Protein AF-A0A948HS72-F1 (afdb_monomer)

pLDDT: mean 84.32, std 15.28, range [37.38, 98.19]

Mean predicted aligned error: 11.78 Å

Nearest PDB structures (foldseek):
  4zwt-assembly2_L  TM=6.979E-01  e=7.521E-03  Tequatrovirus T4
  4zwt-assembly1_B  TM=6.931E-01  e=9.884E-03  Tequatrovirus T4
  4zwt-assembly1_A  TM=7.116E-01  e=1.299E-02  Tequatrovirus T4
  7nna-assembly1_A  TM=3.191E-01  e=5.334E-01  Klebsiella pneumoniae

Foldseek 3Di:
DPPPDPLVVLLDDDLVPLVVNVVCLVVVLVVLVVQLVVLVVQLVVLVVQLVVLLVVQLVVCVVPVVVLVDPDDDPVSSNVSSCVDPSNVVSVVSNVVSVVSNVVSVVSSVSSVVSVVVSVVSVVCVVVCVVVDDDQPQDPVRDHPVVVVVVVVVVVVVVVVVVVVVVVD

Secondary structure (DSSP, 8-state):
------HHHHH---TT-HHHHHHHHHHHHHHHHHHHHHHHHHHHHHHHHHHHHHHHHHHHHHH-GGGGT-SS--HHHHHHHHHHSHHHHHHHHHHHHHHHHHHHHHHHHHHHHHHHHHHHHHHHHHHTTTTTS------TTS--HHHHHHHHHHHHHHHHHHHHHHTT-

Solvent-accessible surface area (backbone atoms only — not comparable to full-atom values): 9686 Å² total; per-residue (Å²): 130,83,74,97,64,66,66,69,65,77,64,57,80,62,82,92,48,49,69,59,52,61,68,45,45,64,57,52,45,50,55,37,48,51,52,26,52,51,30,46,51,53,23,50,53,30,50,54,47,37,55,52,48,49,54,52,43,51,53,48,41,73,75,45,31,66,84,73,73,44,91,65,97,41,73,69,55,50,56,58,47,41,67,69,37,66,67,44,45,53,35,49,50,52,28,52,52,26,47,51,53,23,54,52,36,48,50,49,41,54,48,47,53,51,43,53,52,51,53,54,50,53,53,51,41,58,76,64,42,68,86,72,59,85,77,72,82,79,45,100,81,78,56,63,72,76,64,52,53,57,56,51,53,54,51,53,49,53,52,52,52,55,53,55,59,66,74,74,114

Radius of gyration: 35.84 Å; Cα contacts (8 Å, |Δi|>4): 93; chains: 1; bounding box: 107×20×80 Å

Sequence (169 aa):
MIPDKNYHEDLNVDLNHLEDEWARQPHLYFQYAELAAQAQRDRDLAKENIDFVKSQQDKAIRTDPAKFGIIKITEAAVDAAIVQTQEYKVASTCLIEANYRLNLIQSMVRSLDHKKKALEISAQLWIGDYWSTPKEPITWDGQPKSLRKVSQDDATIKQRESLQRHRRK

Structure (mmCIF, N/CA/C/O backbone):
data_AF-A0A948HS72-F1
#
_entry.id   AF-A0A948HS72-F1
#
loop_
_atom_site.group_PDB
_atom_site.id
_atom_site.type_symbol
_atom_site.label_atom_id
_atom_site.label_alt_id
_atom_site.label_comp_id
_atom_site.label_asym_id
_atom_site.label_entity_id
_atom_site.label_seq_id
_atom_site.pdbx_PDB_ins_code
_atom_site.Cartn_x
_atom_site.Cartn_y
_atom_site.Cartn_z
_atom_site.occupancy
_atom_site.B_iso_or_equiv
_atom_site.auth_seq_id
_atom_site.auth_comp_id
_atom_site.auth_asym_id
_atom_site.auth_atom_id
_atom_site.pdbx_PDB_model_num
ATOM 1 N N . MET A 1 1 ? -10.767 -8.402 -3.931 1.00 37.38 1 MET A N 1
ATOM 2 C CA . MET A 1 1 ? -10.064 -9.515 -4.598 1.00 37.38 1 MET A CA 1
ATOM 3 C C . MET A 1 1 ? -8.930 -8.909 -5.406 1.00 37.38 1 MET A C 1
ATOM 5 O O . MET A 1 1 ? -9.199 -8.068 -6.256 1.00 37.38 1 MET A O 1
ATOM 9 N N . ILE A 1 2 ? -7.680 -9.199 -5.048 1.00 49.84 2 ILE A N 1
ATOM 10 C CA . ILE A 1 2 ? -6.536 -8.825 -5.883 1.00 49.84 2 ILE A CA 1
ATOM 11 C C . ILE A 1 2 ? -6.683 -9.672 -7.153 1.00 49.84 2 ILE A C 1
ATOM 13 O O . ILE A 1 2 ? -6.761 -10.892 -7.008 1.00 49.84 2 ILE A O 1
ATOM 17 N N . PRO A 1 3 ? -6.864 -9.079 -8.347 1.00 46.75 3 PRO A N 1
ATOM 18 C CA . PRO A 1 3 ? -6.965 -9.877 -9.559 1.00 46.75 3 PRO A CA 1
ATOM 19 C C . PRO A 1 3 ? -5.697 -10.716 -9.675 1.00 46.75 3 PRO A C 1
ATOM 21 O O . PRO A 1 3 ? -4.617 -10.223 -9.349 1.00 46.75 3 PRO A O 1
ATOM 24 N N . ASP A 1 4 ? -5.864 -11.964 -10.100 1.00 50.12 4 ASP A N 1
ATOM 25 C CA . ASP A 1 4 ? -4.818 -12.949 -10.377 1.00 50.12 4 ASP A CA 1
ATOM 26 C C . ASP A 1 4 ? -3.959 -12.455 -11.558 1.00 50.12 4 ASP A C 1
ATOM 28 O O . ASP A 1 4 ? -4.039 -12.926 -12.688 1.00 50.12 4 ASP A O 1
ATOM 32 N N . LYS A 1 5 ? -3.254 -11.345 -11.331 1.00 58.25 5 LYS A N 1
ATOM 33 C CA . LYS A 1 5 ? -2.344 -10.694 -12.260 1.00 58.25 5 LYS A CA 1
ATOM 34 C C . LYS A 1 5 ? -0.964 -11.172 -11.875 1.00 58.25 5 LYS A C 1
ATOM 36 O O . LYS A 1 5 ? -0.505 -10.930 -10.758 1.00 58.25 5 LYS A O 1
ATOM 41 N N . ASN A 1 6 ? -0.307 -11.845 -12.807 1.00 69.19 6 ASN A N 1
ATOM 42 C CA . ASN A 1 6 ? 1.043 -12.325 -12.611 1.00 69.19 6 ASN A CA 1
ATOM 43 C C . ASN A 1 6 ? 2.010 -11.130 -12.627 1.00 69.19 6 ASN A C 1
ATOM 45 O O . ASN A 1 6 ? 2.566 -10.759 -13.656 1.00 69.19 6 ASN A O 1
ATOM 49 N N . TYR A 1 7 ? 2.174 -10.482 -11.471 1.00 72.12 7 TYR A N 1
ATOM 50 C CA . TYR A 1 7 ? 2.990 -9.277 -11.290 1.00 72.12 7 TYR A CA 1
ATOM 51 C C . TYR A 1 7 ? 4.412 -9.418 -11.839 1.00 72.12 7 TYR A C 1
ATOM 53 O O . TYR A 1 7 ? 5.013 -8.444 -12.289 1.00 72.12 7 TYR A O 1
ATOM 61 N N . HIS A 1 8 ? 4.944 -10.638 -11.807 1.00 73.50 8 HIS A N 1
ATOM 62 C CA . HIS A 1 8 ? 6.271 -10.957 -12.308 1.00 73.50 8 HIS A CA 1
ATOM 63 C C . HIS A 1 8 ? 6.374 -10.840 -13.832 1.00 73.50 8 HIS A C 1
ATOM 65 O O . HIS A 1 8 ? 7.406 -10.399 -14.331 1.00 73.50 8 HIS A O 1
ATOM 71 N N . GLU A 1 9 ? 5.315 -11.180 -14.567 1.00 82.25 9 GLU A N 1
ATOM 72 C CA . GLU A 1 9 ? 5.305 -11.098 -16.031 1.00 82.25 9 GLU A CA 1
ATOM 73 C C . GLU A 1 9 ? 5.309 -9.643 -16.503 1.00 82.25 9 GLU A C 1
ATOM 75 O O . GLU A 1 9 ? 6.057 -9.287 -17.410 1.00 82.25 9 GLU A O 1
ATOM 80 N N . ASP A 1 10 ? 4.545 -8.770 -15.840 1.00 85.19 10 ASP A N 1
ATOM 81 C CA . ASP A 1 10 ? 4.463 -7.356 -16.222 1.00 85.19 10 ASP A CA 1
ATOM 82 C C . ASP A 1 10 ? 5.780 -6.588 -16.015 1.00 85.19 10 ASP A C 1
ATOM 84 O O . ASP A 1 10 ? 6.034 -5.591 -16.701 1.00 85.19 10 ASP A O 1
ATOM 88 N N . LEU A 1 11 ? 6.633 -7.068 -15.104 1.00 87.69 11 LEU A N 1
ATOM 89 C CA . LEU A 1 11 ? 7.949 -6.492 -14.820 1.00 87.69 11 LEU A CA 1
ATOM 90 C C . LEU A 1 11 ? 9.070 -7.042 -15.703 1.00 87.69 11 LEU A C 1
ATOM 92 O O . LEU A 1 11 ? 10.142 -6.435 -15.744 1.00 87.69 11 LEU A O 1
ATOM 96 N N . ASN A 1 12 ? 8.849 -8.151 -16.408 1.00 88.94 12 ASN A N 1
ATOM 97 C CA . ASN A 1 12 ? 9.864 -8.703 -17.295 1.00 88.94 12 ASN A CA 1
ATOM 98 C C . ASN A 1 12 ? 10.132 -7.753 -18.475 1.00 88.94 12 ASN A C 1
ATOM 100 O O . ASN A 1 12 ? 9.237 -7.024 -18.903 1.00 88.94 12 ASN A O 1
ATOM 104 N N . VAL A 1 13 ? 11.365 -7.741 -18.980 1.00 88.50 13 VAL A N 1
ATOM 105 C CA . VAL A 1 13 ? 11.774 -6.923 -20.129 1.00 88.50 13 VAL A CA 1
ATOM 106 C C . VAL A 1 13 ? 12.197 -7.852 -21.255 1.00 88.50 13 VAL A C 1
ATOM 108 O O . VAL A 1 13 ? 13.204 -8.550 -21.124 1.00 88.50 13 VAL A O 1
ATOM 111 N N . ASP A 1 14 ? 11.465 -7.828 -22.368 1.00 89.19 14 ASP A N 1
ATOM 112 C CA . ASP A 1 14 ? 11.926 -8.449 -23.606 1.00 89.19 14 ASP A CA 1
ATOM 113 C C . ASP A 1 14 ? 12.829 -7.483 -24.385 1.00 89.19 14 ASP A C 1
ATOM 115 O O . ASP A 1 14 ? 12.389 -6.47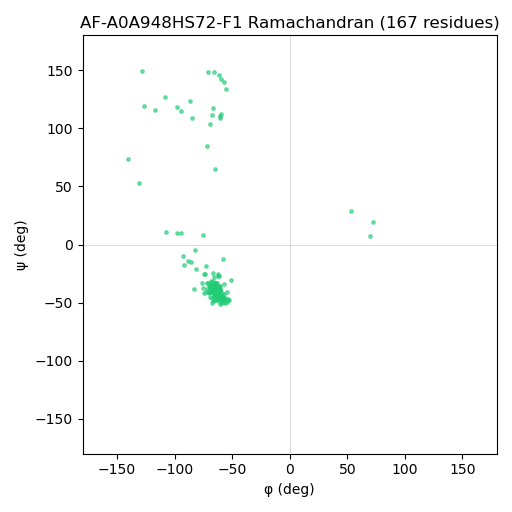3 -24.933 1.00 89.19 14 ASP A O 1
ATOM 119 N N . LEU A 1 15 ? 14.126 -7.793 -24.424 1.00 85.94 15 LEU A N 1
ATOM 120 C CA . LEU A 1 15 ? 15.121 -6.981 -25.127 1.00 85.94 15 LEU A CA 1
ATOM 121 C C . LEU A 1 15 ? 15.027 -7.097 -26.655 1.00 85.94 15 LEU A C 1
ATOM 123 O O . LEU A 1 15 ? 15.574 -6.238 -27.343 1.00 85.94 15 LEU A O 1
ATOM 127 N N . ASN A 1 16 ? 14.372 -8.136 -27.184 1.00 87.12 16 ASN A N 1
ATOM 128 C CA . ASN A 1 16 ? 14.252 -8.348 -28.628 1.00 87.12 16 ASN A CA 1
ATOM 129 C C . ASN A 1 16 ? 13.074 -7.586 -29.251 1.00 87.12 16 ASN A C 1
ATOM 131 O O . ASN A 1 16 ? 13.040 -7.448 -30.468 1.00 87.12 16 ASN A O 1
ATOM 135 N N . HIS A 1 17 ? 12.143 -7.096 -28.427 1.00 89.94 17 HIS A N 1
ATOM 136 C CA . HIS A 1 17 ? 10.929 -6.385 -28.844 1.00 89.94 17 HIS A CA 1
ATOM 137 C C . HIS A 1 17 ? 10.783 -5.084 -28.044 1.00 89.94 17 HIS A C 1
ATOM 139 O O . HIS A 1 17 ? 9.781 -4.827 -27.370 1.00 89.94 17 HIS A O 1
ATOM 145 N N . LEU A 1 18 ? 11.839 -4.268 -28.056 1.00 90.50 18 LEU A N 1
ATOM 146 C CA . LEU A 1 18 ? 11.943 -3.091 -27.194 1.00 90.50 18 LEU A CA 1
ATOM 147 C C . LEU A 1 18 ? 10.874 -2.039 -27.535 1.00 90.50 18 LEU A C 1
ATOM 149 O O . LEU A 1 18 ? 10.358 -1.366 -26.645 1.00 90.50 18 LEU A O 1
ATOM 153 N N . GLU A 1 19 ? 10.522 -1.909 -28.811 1.00 89.81 19 GLU A N 1
ATOM 154 C CA . GLU A 1 19 ? 9.467 -1.039 -29.329 1.00 89.81 19 GLU A CA 1
ATOM 155 C C . GLU A 1 19 ? 8.082 -1.386 -28.770 1.00 89.81 19 GLU A C 1
ATOM 157 O O . GLU A 1 19 ? 7.352 -0.487 -28.341 1.00 89.81 19 GLU A O 1
ATOM 162 N N . ASP A 1 20 ? 7.752 -2.675 -28.700 1.00 92.62 20 ASP A N 1
ATOM 163 C CA . ASP A 1 20 ? 6.475 -3.156 -28.176 1.00 92.62 20 ASP A CA 1
ATOM 164 C C . ASP A 1 20 ? 6.404 -2.951 -26.659 1.00 92.62 20 ASP A C 1
ATOM 166 O O . ASP A 1 20 ? 5.392 -2.474 -26.132 1.00 92.62 20 ASP A O 1
ATOM 170 N N . GLU A 1 21 ? 7.504 -3.225 -25.948 1.00 92.00 21 GLU A N 1
ATOM 171 C CA . GLU A 1 21 ? 7.628 -2.945 -24.513 1.00 92.00 21 GLU A CA 1
ATOM 172 C C . GLU A 1 21 ? 7.447 -1.449 -24.216 1.00 92.00 21 GLU A C 1
ATOM 174 O O . GLU A 1 21 ? 6.695 -1.077 -23.309 1.00 92.00 21 GLU A O 1
ATOM 179 N N . TRP A 1 22 ? 8.062 -0.571 -25.015 1.00 93.38 22 TRP A N 1
ATOM 180 C CA . TRP A 1 22 ? 7.907 0.879 -24.886 1.00 93.38 22 TRP A CA 1
ATOM 181 C C . TRP A 1 22 ? 6.482 1.358 -25.153 1.00 93.38 22 TRP A C 1
ATOM 183 O O . TRP A 1 22 ? 5.997 2.235 -24.435 1.00 93.38 22 TRP A O 1
ATOM 193 N N . ALA A 1 23 ? 5.799 0.790 -26.147 1.00 93.69 23 ALA A N 1
ATOM 194 C CA . ALA A 1 23 ? 4.409 1.121 -26.444 1.00 93.69 23 ALA A CA 1
ATOM 195 C C . ALA A 1 23 ? 3.451 0.638 -25.339 1.00 93.69 23 ALA A C 1
ATOM 197 O O . ALA A 1 23 ? 2.483 1.328 -25.004 1.00 93.69 23 ALA A O 1
ATOM 198 N N . ARG A 1 24 ? 3.731 -0.523 -24.731 1.00 92.75 24 ARG A N 1
ATOM 199 C CA . ARG A 1 24 ? 2.916 -1.132 -23.665 1.00 92.75 24 ARG A CA 1
ATOM 200 C C . ARG A 1 24 ? 3.102 -0.453 -22.304 1.00 92.75 24 ARG A C 1
ATOM 202 O O . ARG A 1 24 ? 2.143 -0.364 -21.530 1.00 92.75 24 ARG A O 1
ATOM 209 N N . GLN A 1 25 ? 4.302 0.048 -22.005 1.00 91.56 25 GLN A N 1
ATOM 210 C CA . GLN A 1 25 ? 4.682 0.571 -20.686 1.00 91.56 25 GLN A CA 1
ATOM 211 C C . GLN A 1 25 ? 3.734 1.655 -20.120 1.00 91.56 25 GLN A C 1
ATOM 213 O O . GLN A 1 25 ? 3.335 1.527 -18.957 1.00 91.56 25 GLN A O 1
ATOM 218 N N . PRO A 1 26 ? 3.310 2.698 -20.873 1.00 94.69 26 PRO A N 1
ATOM 219 C CA . PRO A 1 26 ? 2.415 3.732 -20.344 1.00 94.69 26 PRO A CA 1
ATOM 220 C C . PRO A 1 26 ? 1.039 3.182 -19.965 1.00 94.69 26 PRO A C 1
ATOM 222 O O . PRO A 1 26 ? 0.453 3.602 -18.967 1.00 94.69 26 PRO A O 1
ATOM 225 N N . HIS A 1 27 ? 0.535 2.219 -20.741 1.00 93.25 27 HIS A N 1
ATOM 226 C CA . HIS A 1 27 ? -0.752 1.590 -20.479 1.00 93.25 27 HIS A CA 1
ATOM 227 C C . HIS A 1 27 ? -0.711 0.754 -19.197 1.00 93.25 27 HIS A C 1
ATOM 229 O O . HIS A 1 27 ? -1.585 0.905 -18.345 1.00 93.25 27 HIS A O 1
ATOM 235 N N . LEU A 1 28 ? 0.331 -0.067 -19.019 1.00 92.62 28 LEU A N 1
ATOM 236 C CA . LEU A 1 28 ? 0.547 -0.802 -17.769 1.00 92.62 28 LEU A CA 1
ATOM 237 C C . LEU A 1 28 ? 0.623 0.146 -16.580 1.00 92.62 28 LEU A C 1
ATOM 239 O O . LEU A 1 28 ? -0.090 -0.042 -15.597 1.00 92.62 28 LEU A O 1
ATOM 243 N N . TYR A 1 29 ? 1.452 1.186 -16.683 1.00 94.94 29 TYR A N 1
ATOM 244 C CA . TYR A 1 29 ? 1.602 2.164 -15.615 1.00 94.94 29 TYR A CA 1
ATOM 245 C C . TYR A 1 29 ? 0.250 2.763 -15.216 1.00 94.94 29 TYR A C 1
ATOM 247 O O . TYR A 1 29 ? -0.087 2.778 -14.033 1.00 94.94 29 TYR A O 1
ATOM 255 N N . PHE A 1 30 ? -0.560 3.187 -16.192 1.00 95.25 30 PHE A N 1
ATOM 256 C CA . PHE A 1 30 ? -1.887 3.739 -15.927 1.00 95.25 30 PHE A CA 1
ATOM 257 C C . PHE A 1 30 ? -2.819 2.733 -15.238 1.00 95.25 30 PHE A C 1
ATOM 259 O O . PHE A 1 30 ? -3.454 3.086 -14.246 1.00 95.25 30 PHE A O 1
ATOM 266 N N . GLN A 1 31 ? -2.856 1.474 -15.690 1.00 93.62 31 GLN A N 1
ATOM 267 C CA . GLN A 1 31 ? -3.663 0.434 -15.042 1.00 93.62 31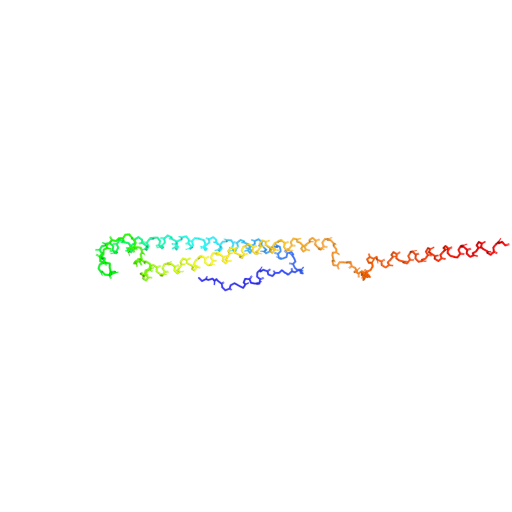 GLN A CA 1
ATOM 268 C C . GLN A 1 31 ? -3.284 0.244 -13.565 1.00 93.62 31 GLN A C 1
ATOM 270 O O . GLN A 1 31 ? -4.153 0.157 -12.698 1.00 93.62 31 GLN A O 1
ATOM 275 N N . TYR A 1 32 ? -1.987 0.174 -13.258 1.00 93.88 32 TYR A N 1
ATOM 276 C CA . TYR A 1 32 ? -1.525 0.007 -11.879 1.00 93.88 32 TYR A CA 1
ATOM 277 C C . TYR A 1 32 ? -1.723 1.274 -11.039 1.00 93.88 32 TYR A C 1
ATOM 279 O O . TYR A 1 32 ? -2.039 1.170 -9.854 1.00 93.88 32 TYR A O 1
ATOM 287 N N . ALA A 1 33 ? -1.610 2.459 -11.639 1.00 95.81 33 ALA A N 1
ATOM 288 C CA . ALA A 1 33 ? -1.919 3.723 -10.980 1.00 95.81 33 ALA A CA 1
ATOM 289 C C . ALA A 1 33 ? -3.413 3.837 -10.627 1.00 95.81 33 ALA A C 1
ATOM 291 O O . ALA A 1 33 ? -3.750 4.248 -9.516 1.00 95.81 33 ALA A O 1
ATOM 292 N N . GLU A 1 34 ? -4.310 3.413 -11.520 1.00 96.81 34 GLU A N 1
ATOM 293 C CA . GLU A 1 34 ? -5.750 3.355 -11.247 1.00 96.81 34 GLU A CA 1
ATOM 294 C C . GLU A 1 34 ? -6.061 2.377 -10.105 1.00 96.81 34 GLU A C 1
ATOM 296 O O . GLU A 1 34 ? -6.777 2.722 -9.162 1.00 96.81 34 GLU A O 1
ATOM 301 N N . LEU A 1 35 ? -5.458 1.184 -10.125 1.00 94.25 35 LEU A N 1
ATOM 302 C CA . LEU A 1 35 ? -5.584 0.215 -9.034 1.00 94.25 35 LEU A CA 1
ATOM 303 C C . LEU A 1 35 ? -5.047 0.767 -7.706 1.00 94.25 35 LEU A C 1
ATOM 305 O O . LEU A 1 35 ? -5.638 0.512 -6.655 1.00 94.25 35 LEU A O 1
ATOM 309 N N . ALA A 1 36 ? -3.952 1.533 -7.735 1.00 95.69 36 ALA A N 1
ATOM 310 C CA . ALA A 1 36 ? -3.402 2.177 -6.546 1.00 95.69 36 ALA A CA 1
ATOM 311 C C . ALA A 1 36 ? -4.380 3.217 -5.986 1.00 95.69 36 ALA A C 1
ATOM 313 O O . ALA A 1 36 ? -4.604 3.254 -4.778 1.00 95.69 36 ALA A O 1
ATOM 314 N N . ALA A 1 37 ? -5.002 4.021 -6.853 1.00 97.62 37 ALA A N 1
ATOM 315 C CA . ALA A 1 37 ? -6.011 5.000 -6.457 1.00 97.62 37 ALA A CA 1
ATOM 316 C C . ALA A 1 37 ? -7.253 4.328 -5.845 1.00 97.62 37 ALA A C 1
ATOM 318 O O . ALA A 1 37 ? -7.753 4.773 -4.811 1.00 97.62 37 ALA A O 1
ATOM 319 N N . GLN A 1 38 ? -7.715 3.219 -6.427 1.00 96.69 38 GLN A N 1
ATOM 320 C CA . GLN A 1 38 ? -8.818 2.430 -5.869 1.00 96.69 38 GLN A CA 1
ATOM 321 C C . GLN A 1 38 ? -8.460 1.848 -4.497 1.00 96.69 38 GLN A C 1
ATOM 323 O O . GLN A 1 38 ? -9.226 2.002 -3.551 1.00 96.69 38 GLN A O 1
ATOM 328 N N . ALA A 1 39 ? -7.281 1.235 -4.357 1.00 96.19 39 ALA A N 1
ATOM 329 C CA . ALA A 1 39 ? -6.827 0.688 -3.080 1.00 96.19 39 ALA A CA 1
ATOM 330 C C . ALA A 1 39 ? -6.629 1.777 -2.013 1.00 96.19 39 ALA A C 1
ATOM 332 O O . ALA A 1 39 ? -6.889 1.539 -0.836 1.00 96.19 39 ALA A O 1
ATOM 333 N N . GLN A 1 40 ? -6.209 2.978 -2.419 1.00 98.06 40 GLN A N 1
ATOM 334 C CA . GLN A 1 40 ? -6.086 4.133 -1.534 1.00 98.06 40 GLN A CA 1
ATOM 335 C C . GLN A 1 40 ? -7.459 4.556 -1.011 1.00 98.06 40 GLN A C 1
ATOM 337 O O . GLN A 1 40 ? -7.629 4.678 0.200 1.00 98.06 40 GLN A O 1
ATOM 342 N N . ARG A 1 41 ? -8.456 4.668 -1.897 1.00 98.06 41 ARG A N 1
ATOM 343 C CA . ARG A 1 41 ? -9.846 4.931 -1.504 1.00 98.06 41 ARG A CA 1
ATOM 344 C C . ARG A 1 41 ? -10.378 3.862 -0.546 1.00 98.06 41 ARG A C 1
ATOM 346 O O . ARG A 1 41 ? -10.948 4.204 0.482 1.00 98.06 41 ARG A O 1
ATOM 353 N N . ASP A 1 42 ? -10.180 2.581 -0.859 1.00 97.31 42 ASP A N 1
ATOM 354 C CA . ASP A 1 42 ? -10.645 1.470 -0.016 1.00 97.31 42 ASP A CA 1
ATOM 355 C C . ASP A 1 42 ? -10.003 1.524 1.386 1.00 97.31 42 ASP A C 1
ATOM 357 O O . ASP A 1 42 ? -10.668 1.292 2.396 1.00 97.31 42 ASP A O 1
ATOM 361 N N . ARG A 1 43 ? -8.715 1.884 1.462 1.00 97.81 43 ARG A N 1
ATOM 362 C CA . ARG A 1 43 ? -7.991 2.083 2.723 1.00 97.81 43 ARG A CA 1
ATOM 363 C C . ARG A 1 43 ? -8.540 3.258 3.522 1.00 97.81 43 ARG A C 1
ATOM 365 O O . ARG A 1 43 ? -8.675 3.138 4.738 1.00 97.81 43 ARG A O 1
ATOM 372 N N . ASP A 1 44 ? -8.834 4.378 2.868 1.00 98.19 44 ASP A N 1
ATOM 373 C CA . ASP A 1 44 ? -9.377 5.563 3.536 1.00 98.19 44 ASP A CA 1
ATOM 374 C C . ASP A 1 44 ? -10.777 5.286 4.095 1.00 98.19 44 ASP A C 1
ATOM 376 O O . ASP A 1 44 ? -11.038 5.587 5.257 1.00 98.19 44 ASP A O 1
ATOM 380 N N . LEU A 1 45 ? -11.624 4.579 3.341 1.00 97.94 45 LEU A N 1
ATOM 381 C CA . LEU A 1 45 ? -12.929 4.116 3.824 1.00 97.94 45 LEU A CA 1
ATOM 382 C C . LEU A 1 45 ? -12.798 3.158 5.018 1.00 97.94 45 LEU A C 1
ATOM 384 O O . LEU A 1 45 ? -13.531 3.278 5.998 1.00 97.94 45 LEU A O 1
ATOM 388 N N . ALA A 1 46 ? -11.848 2.219 4.978 1.00 97.62 46 ALA A N 1
ATOM 389 C CA . ALA A 1 46 ? -11.588 1.330 6.110 1.00 97.62 46 ALA A CA 1
ATOM 390 C C . ALA A 1 46 ? -11.106 2.102 7.353 1.00 97.62 46 ALA A C 1
ATOM 392 O O . ALA A 1 46 ? -11.432 1.724 8.481 1.00 97.62 46 ALA A O 1
ATOM 393 N N . LYS A 1 47 ? -10.361 3.197 7.151 1.00 97.50 47 LYS A N 1
ATOM 394 C CA . LYS A 1 47 ? -9.903 4.084 8.224 1.00 97.50 47 LYS A CA 1
ATOM 395 C C . LYS A 1 47 ? -11.064 4.869 8.844 1.00 97.50 47 LYS A C 1
ATOM 397 O O . LYS A 1 47 ? -11.186 4.914 10.060 1.00 97.50 47 LYS A O 1
ATOM 402 N N . GLU A 1 48 ? -11.951 5.425 8.030 1.00 97.88 48 GLU A N 1
ATOM 403 C CA . GLU A 1 48 ? -13.164 6.076 8.539 1.00 97.88 48 GLU A CA 1
ATOM 404 C C . GLU A 1 48 ? -14.057 5.084 9.299 1.00 97.88 48 GLU A C 1
ATOM 406 O O . GLU A 1 48 ? -14.603 5.405 10.355 1.00 97.88 48 GLU A O 1
ATOM 411 N N . ASN A 1 49 ? -14.159 3.845 8.809 1.00 96.81 49 ASN A N 1
ATOM 412 C CA . ASN A 1 49 ? -14.967 2.816 9.451 1.00 96.81 49 ASN A CA 1
ATOM 413 C C . ASN A 1 49 ? -14.419 2.387 10.822 1.00 96.81 49 ASN A C 1
ATOM 415 O O . ASN A 1 49 ? -15.207 2.188 11.745 1.00 96.81 49 ASN A O 1
ATOM 419 N N . ILE A 1 50 ? -13.097 2.251 10.997 1.00 95.62 50 ILE A N 1
ATOM 420 C CA . ILE A 1 50 ? -12.541 1.925 12.323 1.00 95.62 50 IL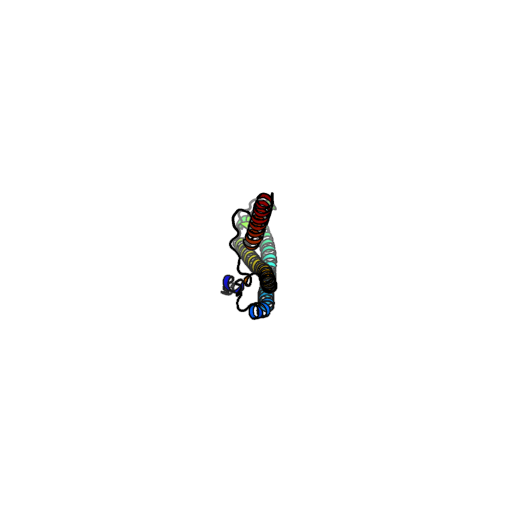E A CA 1
ATOM 421 C C . ILE A 1 50 ? -12.802 3.052 13.329 1.00 95.62 50 ILE A C 1
ATOM 423 O O . ILE A 1 50 ? -13.149 2.761 14.475 1.00 95.62 50 ILE A O 1
ATOM 427 N N . ASP A 1 51 ? -12.725 4.315 12.901 1.00 96.38 51 ASP A N 1
ATOM 428 C CA . ASP A 1 51 ? -13.032 5.470 13.749 1.00 96.38 51 ASP A CA 1
ATOM 429 C C . ASP A 1 51 ? -14.521 5.482 14.133 1.00 96.38 51 ASP A C 1
ATOM 431 O O . ASP A 1 51 ? -14.867 5.633 15.307 1.00 96.38 51 ASP A O 1
ATOM 435 N N . PHE A 1 52 ? -15.409 5.209 13.172 1.00 97.38 52 PHE A N 1
ATOM 436 C CA . PHE A 1 52 ? -16.845 5.076 13.415 1.00 97.38 52 PHE A CA 1
ATOM 437 C C . PHE A 1 52 ? -17.179 3.936 14.391 1.00 97.38 52 PHE A C 1
ATOM 439 O O . PHE A 1 52 ? -17.943 4.132 15.341 1.00 97.38 52 PHE A O 1
ATOM 446 N N . VAL A 1 53 ? -16.588 2.751 14.201 1.00 96.88 53 VAL A N 1
ATOM 447 C CA . VAL A 1 53 ? -16.760 1.606 15.111 1.00 96.88 53 VAL A CA 1
ATOM 448 C C . VAL A 1 53 ? -16.229 1.946 16.500 1.00 96.88 53 VAL A C 1
ATOM 450 O O . VAL A 1 53 ? -16.911 1.667 17.485 1.00 96.88 53 VAL A O 1
ATOM 453 N N . LYS A 1 54 ? -15.067 2.606 16.600 1.00 95.75 54 LYS A N 1
ATOM 454 C CA . LYS A 1 54 ? -14.515 3.062 17.880 1.00 95.75 54 LYS A CA 1
ATOM 455 C C . LYS A 1 54 ? -15.508 3.971 18.610 1.00 95.75 54 LYS A C 1
ATOM 457 O O . LYS A 1 54 ? -15.787 3.736 19.783 1.00 95.75 54 LYS A O 1
ATOM 462 N N . SER A 1 55 ? -16.087 4.958 17.923 1.00 96.31 55 SER A N 1
ATOM 463 C CA . SER A 1 55 ? -17.090 5.857 18.511 1.00 96.31 55 SER A CA 1
ATOM 464 C C . SER A 1 55 ? -18.372 5.135 18.940 1.00 96.31 55 SER A C 1
ATOM 466 O O . SER A 1 55 ? -18.929 5.451 19.993 1.00 96.31 55 SER A O 1
ATOM 468 N N . GLN A 1 56 ? -18.847 4.155 18.164 1.00 95.94 56 GLN A N 1
ATOM 469 C CA . GLN A 1 56 ? -20.015 3.360 18.556 1.00 95.94 56 GLN A CA 1
ATOM 470 C C . GLN A 1 56 ? -19.746 2.517 19.804 1.00 95.94 56 GLN A C 1
ATOM 472 O O . GLN A 1 56 ? -20.584 2.482 20.707 1.00 95.94 56 GLN A O 1
ATOM 477 N N . GLN A 1 57 ? -18.578 1.876 19.876 1.00 94.88 57 GLN A N 1
ATOM 478 C CA . GLN A 1 57 ? -18.196 1.057 21.024 1.00 94.88 57 GLN A CA 1
ATOM 479 C C . GLN A 1 57 ? -17.967 1.910 22.276 1.00 94.88 57 GLN A C 1
ATOM 481 O O . GLN A 1 57 ? -18.462 1.546 23.338 1.00 94.88 57 GLN A O 1
ATOM 486 N N . ASP A 1 58 ? -17.326 3.080 22.163 1.00 94.75 58 ASP A N 1
ATOM 487 C CA . ASP A 1 58 ? -17.189 4.026 23.283 1.00 94.75 58 ASP A CA 1
ATOM 488 C C . ASP A 1 58 ? -18.562 4.385 23.877 1.00 94.75 58 ASP A C 1
ATOM 490 O O . ASP A 1 58 ? -18.790 4.235 25.081 1.00 94.75 58 ASP A O 1
ATOM 494 N N . LYS A 1 59 ? -19.525 4.756 23.022 1.00 95.00 59 LYS A N 1
ATOM 495 C CA . LYS A 1 59 ? -20.890 5.067 23.459 1.00 95.00 59 LYS A CA 1
ATOM 496 C C . LYS A 1 59 ? -21.577 3.863 24.111 1.00 95.00 59 LYS A C 1
ATOM 498 O O . LYS A 1 59 ? -22.234 4.027 25.142 1.00 95.00 59 LYS A O 1
ATOM 503 N N . ALA A 1 60 ? -21.445 2.671 23.530 1.00 92.88 60 ALA A N 1
ATOM 504 C CA . ALA A 1 60 ? -22.045 1.448 24.061 1.00 92.88 60 ALA A CA 1
ATOM 505 C C . ALA A 1 60 ? -21.485 1.096 25.449 1.00 92.88 60 ALA A C 1
ATOM 507 O O . ALA A 1 60 ? -22.256 0.831 26.373 1.00 92.88 60 ALA A O 1
ATOM 508 N N . ILE A 1 61 ? -20.165 1.185 25.618 1.00 93.69 61 ILE A N 1
ATOM 509 C CA . ILE A 1 61 ? -19.473 0.916 26.881 1.00 93.69 61 ILE A CA 1
ATOM 510 C C . ILE A 1 61 ? -19.865 1.936 27.951 1.00 93.69 61 ILE A C 1
ATOM 512 O O . ILE A 1 61 ? -20.130 1.551 29.086 1.00 93.69 61 ILE A O 1
ATOM 516 N N . ARG A 1 62 ? -19.954 3.230 27.616 1.00 92.44 62 ARG A N 1
ATOM 517 C CA . ARG A 1 62 ? -20.395 4.259 28.578 1.00 92.44 62 ARG A CA 1
ATOM 518 C C . ARG A 1 62 ? -21.859 4.097 28.988 1.00 92.44 62 ARG A C 1
ATOM 520 O O . ARG A 1 62 ? -22.209 4.448 30.111 1.00 92.44 62 ARG A O 1
ATOM 527 N N . THR A 1 63 ? -22.704 3.590 28.090 1.00 93.75 63 THR A N 1
ATOM 528 C CA . THR A 1 63 ? -24.138 3.384 28.355 1.00 93.75 63 THR A CA 1
ATOM 529 C C . THR A 1 63 ? -24.378 2.172 29.257 1.00 93.75 63 THR A C 1
ATOM 531 O O . THR A 1 63 ? -25.255 2.224 30.115 1.00 93.75 63 THR A O 1
ATOM 534 N N . ASP A 1 64 ? -23.604 1.096 29.090 1.00 91.81 64 ASP A N 1
ATOM 535 C CA . ASP A 1 64 ? -23.734 -0.131 29.887 1.00 91.81 64 ASP A CA 1
ATOM 536 C C . ASP A 1 64 ? -22.357 -0.743 30.235 1.00 91.81 64 ASP A C 1
ATOM 538 O O . ASP A 1 64 ? -21.962 -1.767 29.672 1.00 91.81 64 ASP A O 1
ATOM 542 N N . PRO A 1 65 ? -21.597 -0.135 31.167 1.00 88.94 65 PRO A N 1
ATOM 543 C CA . PRO A 1 65 ? -20.221 -0.549 31.467 1.00 88.94 65 PRO A CA 1
ATOM 544 C C . PRO A 1 65 ? -20.126 -1.946 32.088 1.00 88.94 65 PRO A C 1
ATOM 546 O O . PRO A 1 65 ? -19.120 -2.642 31.924 1.00 88.94 65 PRO A O 1
ATOM 549 N N . ALA A 1 66 ? -21.181 -2.373 32.789 1.00 90.31 66 ALA A N 1
ATOM 550 C CA . ALA A 1 66 ? -21.231 -3.658 33.474 1.00 90.31 66 ALA A CA 1
ATOM 551 C C . ALA A 1 66 ? -21.142 -4.834 32.488 1.00 90.31 66 ALA A C 1
ATOM 553 O O . ALA A 1 66 ? -20.458 -5.816 32.779 1.00 90.31 66 ALA A O 1
ATOM 554 N N . LYS A 1 67 ? -21.745 -4.717 31.293 1.00 89.31 67 LYS A N 1
ATOM 555 C CA . LYS A 1 67 ? -21.631 -5.733 30.227 1.00 89.31 67 LYS A CA 1
ATOM 556 C C . LYS A 1 67 ? -20.209 -5.946 29.723 1.00 89.31 67 LYS A C 1
ATOM 558 O O . LYS A 1 67 ? -19.889 -7.036 29.263 1.00 89.31 67 LYS A O 1
ATOM 563 N N . PHE A 1 68 ? -19.368 -4.923 29.821 1.00 86.94 68 PHE A N 1
ATOM 564 C CA . PHE A 1 68 ? -17.972 -4.969 29.392 1.00 86.94 68 PHE A CA 1
ATOM 565 C C . PHE A 1 68 ? -17.012 -5.240 30.561 1.00 86.94 68 PHE A C 1
ATOM 567 O O . PHE A 1 68 ? -15.800 -5.126 30.403 1.00 86.94 68 PHE A O 1
ATOM 574 N N . GLY A 1 69 ? -17.537 -5.595 31.743 1.00 86.75 69 GLY A N 1
ATOM 575 C CA . GLY A 1 69 ? -16.733 -5.901 32.928 1.00 86.75 69 GLY A CA 1
ATOM 576 C C . GLY A 1 69 ? -16.079 -4.677 33.578 1.00 86.75 69 GLY A C 1
ATOM 577 O O . GLY A 1 69 ? -15.119 -4.825 34.333 1.00 86.75 69 GLY A O 1
ATOM 578 N N . ILE A 1 70 ? -16.572 -3.465 33.299 1.00 88.88 70 ILE A N 1
ATOM 579 C CA . ILE A 1 70 ? -16.000 -2.219 33.816 1.00 88.88 70 ILE A CA 1
ATOM 580 C C . ILE A 1 70 ? -16.735 -1.800 35.092 1.00 88.88 70 ILE A C 1
ATOM 582 O O . ILE A 1 70 ? -17.905 -1.429 35.064 1.00 88.88 70 ILE A O 1
ATOM 586 N N . ILE A 1 71 ? -16.019 -1.811 36.220 1.00 84.69 71 ILE A N 1
ATOM 587 C CA . ILE A 1 71 ? -16.553 -1.405 37.534 1.00 84.69 71 ILE A CA 1
ATOM 588 C C . ILE A 1 71 ? -16.494 0.120 37.713 1.00 84.69 71 ILE A C 1
ATOM 590 O O . ILE A 1 71 ? -17.400 0.728 38.277 1.00 84.69 71 ILE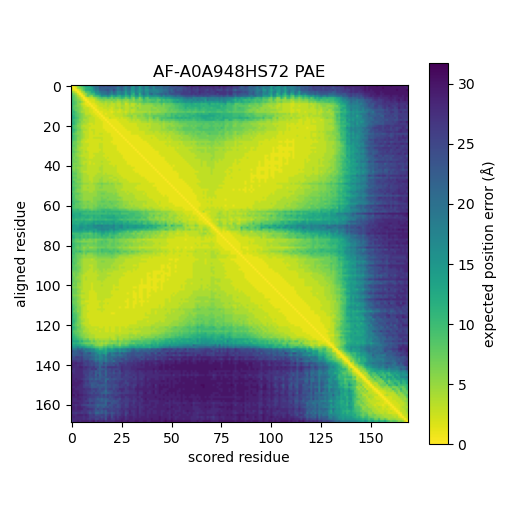 A O 1
ATOM 594 N N . LYS A 1 72 ? -15.423 0.756 37.224 1.00 88.38 72 LYS A N 1
ATOM 595 C CA . LYS A 1 72 ? -15.230 2.208 37.268 1.00 88.38 72 LYS A CA 1
ATOM 596 C C . LYS A 1 72 ? -14.945 2.711 35.863 1.00 88.38 72 LYS A C 1
ATOM 598 O O . LYS A 1 72 ? -13.939 2.328 35.273 1.00 88.38 72 LYS A O 1
ATOM 603 N N . ILE A 1 73 ? -15.811 3.585 35.357 1.00 89.88 73 ILE A N 1
ATOM 604 C CA . ILE A 1 73 ? -15.619 4.216 34.051 1.00 89.88 73 ILE A CA 1
ATOM 605 C C . ILE A 1 73 ? -14.413 5.153 34.153 1.00 89.88 73 ILE A C 1
ATOM 607 O O . ILE A 1 73 ? -14.444 6.167 34.852 1.00 89.88 73 ILE A O 1
ATOM 611 N N . THR A 1 74 ? -13.336 4.785 33.475 1.00 93.44 74 THR A N 1
ATOM 612 C CA . THR A 1 74 ? -12.175 5.637 33.218 1.00 93.44 74 THR A CA 1
ATOM 613 C C . THR A 1 74 ? -11.900 5.593 31.723 1.00 93.44 74 THR A C 1
ATOM 615 O O . THR A 1 74 ? -12.147 4.568 31.091 1.0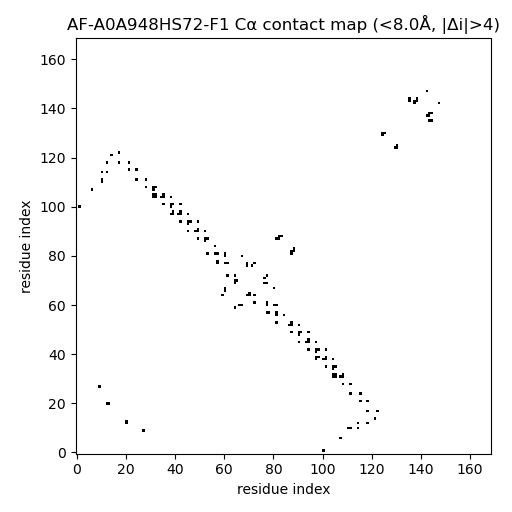0 93.44 74 THR A O 1
ATOM 618 N N . GLU A 1 75 ? -11.373 6.676 31.153 1.00 91.31 75 GLU A N 1
ATOM 619 C CA . GLU A 1 75 ? -11.046 6.727 29.718 1.00 91.31 75 GLU A CA 1
ATOM 620 C C . GLU A 1 75 ? -10.126 5.557 29.312 1.00 91.31 75 GLU A C 1
ATOM 622 O O . GLU A 1 75 ? -10.384 4.866 28.332 1.00 91.31 75 GLU A O 1
ATOM 627 N N . ALA A 1 76 ? -9.137 5.227 30.152 1.00 91.69 76 ALA A N 1
ATOM 628 C CA . ALA A 1 76 ? -8.241 4.093 29.924 1.00 91.69 76 ALA A CA 1
ATOM 629 C C . ALA A 1 76 ? -8.955 2.726 29.939 1.00 91.69 76 ALA A C 1
ATOM 631 O O . ALA A 1 76 ? -8.614 1.848 29.148 1.00 91.69 76 ALA A O 1
ATOM 632 N N . ALA A 1 77 ? -9.938 2.525 30.827 1.00 91.69 77 ALA A N 1
ATOM 633 C CA . ALA A 1 77 ? -10.710 1.282 30.868 1.00 91.69 77 ALA A CA 1
ATOM 634 C C . ALA A 1 77 ? -11.628 1.145 29.645 1.00 91.69 77 ALA A C 1
ATOM 636 O O . ALA A 1 77 ? -11.792 0.041 29.129 1.00 91.69 77 ALA A O 1
ATOM 637 N N . VAL A 1 78 ? -12.191 2.259 29.162 1.00 92.25 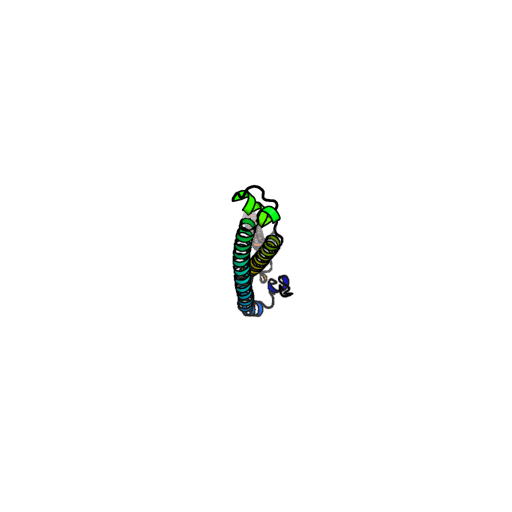78 VAL A N 1
ATOM 638 C CA . VAL A 1 78 ? -13.035 2.277 27.962 1.00 92.25 78 VAL A CA 1
ATOM 639 C C . VAL A 1 78 ? -12.204 1.967 26.717 1.00 92.25 78 VAL A C 1
ATOM 641 O O . VAL A 1 78 ? -12.542 1.031 25.997 1.00 92.25 78 VAL A O 1
ATOM 644 N N . ASP A 1 79 ? -11.073 2.648 26.503 1.00 92.81 79 ASP A N 1
ATOM 645 C CA . ASP A 1 79 ? -10.180 2.366 25.368 1.00 92.81 79 ASP A CA 1
ATOM 646 C C . ASP A 1 79 ? -9.707 0.897 25.356 1.00 92.81 79 ASP A C 1
ATOM 648 O O . ASP A 1 79 ? -9.723 0.240 24.311 1.00 92.81 79 ASP A O 1
ATOM 652 N N . ALA A 1 80 ? -9.342 0.342 26.520 1.00 92.75 80 ALA A N 1
ATOM 653 C CA . ALA A 1 80 ? -8.922 -1.055 26.640 1.00 92.75 80 ALA A CA 1
ATOM 654 C C . ALA A 1 80 ? -10.051 -2.055 26.338 1.00 92.75 80 ALA A C 1
ATOM 656 O O . ALA A 1 80 ? -9.790 -3.137 25.803 1.00 92.75 80 ALA A O 1
ATOM 657 N N . ALA A 1 81 ? -11.297 -1.713 26.674 1.00 93.31 81 ALA A N 1
ATOM 658 C CA . ALA A 1 81 ? -12.459 -2.533 26.361 1.00 93.31 81 ALA A CA 1
ATOM 659 C C . ALA A 1 81 ? -12.801 -2.482 24.865 1.00 93.31 81 ALA A C 1
ATOM 661 O O . ALA A 1 81 ? -13.055 -3.534 24.278 1.00 93.31 81 ALA A O 1
ATOM 662 N N . ILE A 1 82 ? -12.714 -1.311 24.218 1.00 93.50 82 ILE A N 1
ATOM 663 C CA . ILE A 1 82 ? -12.978 -1.168 22.775 1.00 93.50 82 ILE A CA 1
ATOM 664 C C . ILE A 1 82 ? -12.072 -2.097 21.961 1.00 93.50 82 ILE A C 1
ATOM 666 O O . ILE A 1 82 ? -12.561 -2.823 21.098 1.00 93.50 82 ILE A O 1
ATOM 670 N N . VAL A 1 83 ? -10.772 -2.145 22.269 1.00 93.31 83 VAL A N 1
ATOM 671 C CA . VAL A 1 83 ? -9.806 -2.995 21.543 1.00 93.31 83 VAL A CA 1
ATOM 672 C C . VAL A 1 83 ? -10.123 -4.492 21.670 1.00 93.31 83 VAL A C 1
ATOM 674 O O . VAL A 1 83 ? -9.776 -5.289 20.796 1.00 93.31 83 VAL A O 1
ATOM 677 N N . GLN A 1 84 ? -10.804 -4.900 22.742 1.00 92.31 84 GLN A N 1
ATOM 678 C CA . GLN A 1 84 ? -11.180 -6.296 22.958 1.00 92.31 84 GLN A CA 1
ATOM 679 C C . GLN A 1 84 ? -12.435 -6.709 22.182 1.00 92.31 84 GLN A C 1
ATOM 681 O O . GLN A 1 84 ? -12.591 -7.908 21.918 1.00 92.31 84 GLN A O 1
ATOM 686 N N . THR A 1 85 ? -13.276 -5.748 21.780 1.00 93.38 85 THR A N 1
ATOM 687 C CA . THR A 1 85 ? -14.507 -6.004 21.018 1.00 93.38 85 THR A CA 1
ATOM 688 C C . THR A 1 85 ? -14.215 -6.662 19.672 1.00 93.38 85 THR A C 1
ATOM 690 O O . THR A 1 85 ? -13.189 -6.413 19.029 1.00 93.38 85 THR A O 1
ATOM 693 N N . GLN A 1 86 ? -15.120 -7.540 19.242 1.00 94.56 86 GLN A N 1
ATOM 694 C CA . GLN A 1 86 ? -14.953 -8.265 17.987 1.00 94.56 86 GLN A CA 1
ATOM 695 C C . GLN A 1 86 ? -15.095 -7.321 16.789 1.00 94.56 86 GLN A C 1
ATOM 697 O O . GLN A 1 86 ? -14.369 -7.449 15.808 1.00 94.56 86 GLN A O 1
ATOM 702 N N . GLU A 1 87 ? -15.985 -6.341 16.890 1.00 94.25 87 GLU A N 1
ATOM 703 C CA . GLU A 1 87 ? -16.255 -5.330 15.876 1.00 94.25 87 GLU A CA 1
ATOM 704 C C . GLU A 1 87 ? -15.011 -4.489 15.591 1.00 94.25 87 GLU A C 1
ATOM 706 O O . GLU A 1 87 ? -14.650 -4.294 14.429 1.00 94.25 87 GLU A O 1
ATOM 711 N N . TYR A 1 88 ? -14.311 -4.047 16.643 1.00 95.94 88 TYR A N 1
ATOM 712 C CA . TYR A 1 88 ? -13.057 -3.315 16.485 1.00 95.94 88 TYR A CA 1
ATOM 713 C C . TYR A 1 88 ? -11.974 -4.184 15.843 1.00 95.94 88 TYR A C 1
ATOM 715 O O . TYR A 1 88 ? -11.283 -3.727 14.934 1.00 95.94 88 TYR A O 1
ATOM 723 N N . LYS A 1 89 ? -11.842 -5.450 16.265 1.00 95.62 89 LYS A N 1
ATOM 724 C CA . LYS A 1 89 ? -10.870 -6.386 15.676 1.00 95.62 89 LYS A CA 1
ATOM 725 C C . LYS A 1 89 ? -11.119 -6.593 14.186 1.00 95.62 89 LYS A C 1
ATOM 727 O O . LYS A 1 89 ? -10.180 -6.482 13.408 1.00 95.62 89 LYS A O 1
ATOM 732 N N . VAL A 1 90 ? -12.370 -6.821 13.784 1.00 96.75 90 VAL A N 1
ATOM 733 C CA . VAL A 1 90 ? -12.746 -6.977 12.371 1.00 96.75 90 VAL A CA 1
ATOM 734 C C . VAL A 1 90 ? -12.422 -5.709 11.580 1.00 96.75 90 VAL A C 1
ATOM 736 O O . VAL A 1 90 ? -11.743 -5.791 10.559 1.00 96.75 90 VAL A O 1
ATOM 739 N N . ALA A 1 91 ? -12.827 -4.532 12.069 1.00 96.56 91 ALA A N 1
ATOM 740 C CA . ALA A 1 91 ? -12.530 -3.262 11.403 1.00 96.56 91 ALA A CA 1
ATOM 741 C C . ALA A 1 91 ? -11.015 -3.002 11.291 1.00 96.56 91 ALA A C 1
ATOM 743 O O . ALA A 1 91 ? -10.531 -2.550 10.252 1.00 96.56 91 ALA A O 1
ATOM 744 N N . SER A 1 92 ? -10.255 -3.343 12.336 1.00 96.75 92 SER A N 1
ATOM 745 C CA . SER A 1 92 ? -8.796 -3.246 12.355 1.00 96.75 92 SER A CA 1
ATOM 746 C C . SER A 1 92 ? -8.145 -4.179 11.335 1.00 96.75 92 SER A C 1
ATOM 748 O O . SER A 1 92 ? -7.296 -3.728 10.565 1.00 96.75 92 SER A O 1
ATOM 750 N N . THR A 1 93 ? -8.574 -5.441 11.256 1.00 96.75 93 THR A N 1
ATOM 751 C CA . THR A 1 93 ? -8.087 -6.391 10.245 1.00 96.75 93 THR A CA 1
ATOM 752 C C . THR A 1 93 ? -8.377 -5.892 8.830 1.00 96.75 93 THR A C 1
ATOM 754 O O . THR A 1 93 ? -7.464 -5.876 8.007 1.00 96.75 93 THR A O 1
ATOM 757 N N . CYS A 1 94 ? -9.586 -5.388 8.557 1.00 96.44 94 CYS A N 1
ATOM 758 C CA . CYS A 1 94 ? -9.921 -4.819 7.248 1.00 96.44 94 CYS A CA 1
ATOM 759 C C . CYS A 1 94 ? -9.005 -3.644 6.867 1.00 96.44 94 CYS A C 1
ATOM 761 O O . CYS A 1 94 ? -8.547 -3.559 5.727 1.00 96.44 94 CYS A O 1
ATOM 763 N N . LEU A 1 95 ? -8.695 -2.750 7.813 1.00 97.44 95 LEU A N 1
ATOM 764 C CA . LEU A 1 95 ? -7.768 -1.644 7.569 1.00 97.44 95 LEU A CA 1
ATOM 765 C C . LEU A 1 95 ? -6.336 -2.138 7.307 1.00 97.44 95 LEU A C 1
ATOM 767 O O . LEU A 1 95 ? -5.650 -1.606 6.432 1.00 97.44 95 LEU A O 1
ATOM 771 N N . ILE A 1 96 ? -5.871 -3.151 8.042 1.00 97.56 96 ILE A N 1
ATOM 772 C CA . ILE A 1 96 ? -4.547 -3.756 7.835 1.00 97.56 96 ILE A CA 1
ATOM 773 C C . ILE A 1 96 ? -4.452 -4.371 6.433 1.00 97.56 96 ILE A C 1
ATOM 775 O O . ILE A 1 96 ? -3.485 -4.107 5.716 1.00 97.56 96 ILE A O 1
ATOM 779 N N . GLU A 1 97 ? -5.464 -5.127 6.010 1.00 96.38 97 GLU A N 1
ATOM 780 C CA . GLU A 1 97 ? -5.517 -5.727 4.673 1.00 96.38 97 GLU A CA 1
ATOM 781 C C . GLU A 1 97 ? -5.559 -4.668 3.564 1.00 96.38 97 GLU A C 1
ATOM 783 O O . GLU A 1 97 ? -4.836 -4.776 2.569 1.00 96.38 97 GLU A O 1
ATOM 788 N N . ALA A 1 98 ? -6.351 -3.607 3.744 1.00 96.75 98 ALA A N 1
ATOM 789 C CA . ALA A 1 98 ? -6.418 -2.505 2.790 1.00 96.75 98 ALA A CA 1
ATOM 790 C C . ALA A 1 98 ? -5.071 -1.769 2.666 1.00 96.75 98 ALA A C 1
ATOM 792 O O . ALA A 1 98 ? -4.623 -1.484 1.553 1.00 96.75 98 ALA A O 1
ATOM 793 N N . ASN A 1 99 ? -4.379 -1.531 3.788 1.00 97.38 99 ASN A N 1
ATOM 794 C CA . ASN A 1 99 ? -3.026 -0.966 3.794 1.00 97.38 99 ASN A CA 1
ATOM 795 C C . ASN A 1 99 ? -2.024 -1.875 3.074 1.00 97.38 99 ASN A C 1
ATOM 797 O O . ASN A 1 99 ? -1.236 -1.397 2.259 1.00 97.38 99 ASN A O 1
ATOM 801 N N . TYR A 1 100 ? -2.055 -3.180 3.352 1.00 96.75 100 TYR A N 1
ATOM 802 C CA . TYR A 1 100 ? -1.187 -4.147 2.683 1.00 96.75 100 TYR A CA 1
ATOM 803 C C . TYR A 1 100 ? -1.386 -4.111 1.163 1.00 96.75 100 TYR A C 1
ATOM 805 O O . TYR A 1 100 ? -0.419 -3.970 0.411 1.00 96.75 100 TYR A O 1
ATOM 813 N N . ARG A 1 101 ? -2.645 -4.151 0.710 1.00 93.50 101 ARG A N 1
ATOM 814 C CA . ARG A 1 101 ? -2.997 -4.102 -0.713 1.00 93.50 101 ARG A CA 1
ATOM 815 C C . ARG A 1 101 ? -2.524 -2.812 -1.379 1.00 93.50 101 ARG A C 1
ATOM 817 O O . ARG A 1 101 ? -1.949 -2.865 -2.465 1.00 93.50 101 ARG A O 1
ATOM 824 N N . LEU A 1 102 ? -2.748 -1.666 -0.739 1.00 96.50 102 LEU A N 1
ATOM 825 C CA . LEU A 1 102 ? -2.280 -0.375 -1.234 1.00 96.50 102 LEU A CA 1
ATOM 826 C C . LEU A 1 102 ? -0.754 -0.358 -1.389 1.00 96.50 102 LEU A C 1
ATOM 828 O O . LEU A 1 102 ? -0.250 -0.011 -2.457 1.00 96.50 102 LEU A O 1
ATOM 832 N N . ASN A 1 103 ? -0.027 -0.773 -0.350 1.00 96.19 103 ASN A N 1
ATOM 833 C CA . ASN A 1 103 ? 1.436 -0.781 -0.350 1.00 96.19 103 ASN A CA 1
ATOM 834 C C . ASN A 1 103 ? 2.004 -1.694 -1.443 1.00 96.19 103 ASN A C 1
ATOM 836 O O . ASN A 1 103 ? 2.976 -1.331 -2.110 1.00 96.19 103 ASN A O 1
ATOM 840 N N . LEU A 1 104 ? 1.385 -2.856 -1.661 1.00 94.06 104 LEU A N 1
ATOM 841 C CA . LEU A 1 104 ? 1.762 -3.772 -2.733 1.00 94.06 104 LEU A CA 1
ATOM 842 C C . LEU A 1 104 ? 1.607 -3.113 -4.111 1.00 94.06 104 LEU A C 1
ATOM 844 O O . LEU A 1 104 ? 2.557 -3.083 -4.890 1.00 94.06 104 LEU A O 1
ATOM 848 N N . ILE A 1 105 ? 0.443 -2.523 -4.402 1.00 93.44 105 ILE A N 1
ATOM 849 C CA . ILE A 1 105 ? 0.182 -1.907 -5.713 1.00 93.44 105 ILE A CA 1
ATOM 850 C C . ILE A 1 105 ? 1.070 -0.673 -5.928 1.00 93.44 105 ILE A C 1
ATOM 852 O O . ILE A 1 105 ? 1.613 -0.486 -7.014 1.00 93.44 105 ILE A O 1
ATOM 856 N N . GLN A 1 106 ? 1.302 0.140 -4.895 1.00 95.25 106 GLN A N 1
ATOM 857 C CA . GLN A 1 106 ? 2.255 1.252 -4.975 1.00 95.25 106 GLN A CA 1
ATOM 858 C C . GLN A 1 106 ? 3.682 0.774 -5.267 1.00 95.25 106 GLN A C 1
ATOM 860 O O . GLN A 1 106 ? 4.410 1.422 -6.020 1.00 95.25 106 GLN A O 1
ATOM 865 N N . SER A 1 107 ? 4.084 -0.366 -4.703 1.00 94.94 107 SER A N 1
ATOM 866 C CA . SER A 1 107 ? 5.388 -0.972 -4.990 1.00 94.94 107 SER A CA 1
ATOM 867 C C . SER A 1 107 ? 5.479 -1.442 -6.445 1.00 94.94 107 SER A C 1
ATOM 869 O O . SER A 1 107 ? 6.531 -1.294 -7.066 1.00 94.94 107 SER A O 1
ATOM 871 N N . MET A 1 108 ? 4.372 -1.915 -7.027 1.00 93.12 108 MET A N 1
ATOM 872 C CA . MET A 1 108 ? 4.294 -2.243 -8.456 1.00 93.12 108 MET A CA 1
ATOM 873 C C . MET A 1 108 ? 4.439 -1.010 -9.347 1.00 93.12 108 MET A C 1
ATOM 875 O O . MET A 1 108 ? 5.231 -1.041 -10.284 1.00 93.12 108 MET A O 1
ATOM 879 N N . VAL A 1 109 ? 3.750 0.092 -9.034 1.00 94.94 109 VAL A N 1
ATOM 880 C CA . VAL A 1 109 ? 3.893 1.358 -9.779 1.00 94.94 109 VAL A CA 1
ATOM 881 C C . VAL A 1 109 ? 5.357 1.819 -9.785 1.00 94.94 109 VAL A C 1
ATOM 883 O O . VAL A 1 109 ? 5.912 2.091 -10.845 1.00 94.94 109 VAL A O 1
ATOM 886 N N . ARG A 1 110 ? 6.029 1.792 -8.625 1.00 95.62 110 ARG A N 1
ATOM 887 C CA . ARG A 1 110 ? 7.468 2.112 -8.527 1.00 95.62 110 ARG A CA 1
ATOM 888 C C . ARG A 1 110 ? 8.345 1.142 -9.321 1.00 95.62 110 ARG A C 1
ATOM 890 O O . ARG A 1 110 ? 9.323 1.544 -9.941 1.00 95.62 110 ARG A O 1
ATOM 897 N N . SER A 1 111 ? 8.000 -0.141 -9.316 1.00 94.88 111 SER A N 1
ATOM 898 C CA . SER A 1 111 ? 8.724 -1.155 -10.089 1.00 94.88 111 SER A CA 1
ATOM 899 C C . SER A 1 111 ? 8.589 -0.919 -11.597 1.00 94.88 111 SER A C 1
ATOM 901 O O . SER A 1 111 ? 9.548 -1.129 -12.336 1.00 94.88 111 SER A O 1
ATOM 903 N N . LEU A 1 112 ? 7.448 -0.399 -12.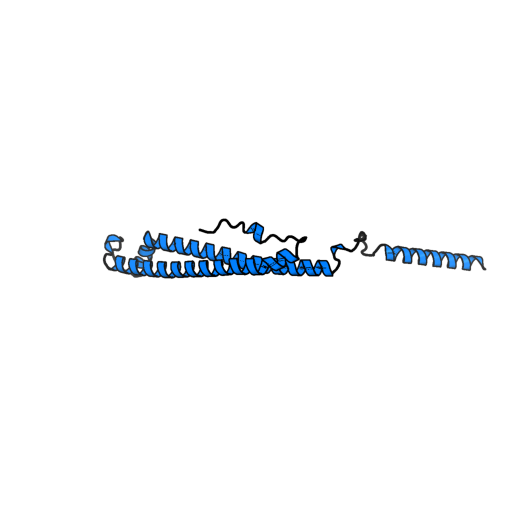060 1.00 94.12 112 LEU A N 1
ATOM 904 C CA . LEU A 1 112 ? 7.269 0.014 -13.453 1.00 94.12 112 LEU A CA 1
ATOM 905 C C . LEU A 1 112 ? 8.109 1.249 -13.813 1.00 94.12 112 LEU A C 1
ATOM 907 O O . LEU A 1 112 ? 8.627 1.315 -14.928 1.00 94.12 112 LEU A O 1
ATOM 911 N N . ASP A 1 113 ? 8.336 2.183 -12.889 1.00 94.06 113 ASP A N 1
ATOM 912 C CA . ASP A 1 113 ? 9.302 3.270 -13.114 1.00 94.06 113 ASP A CA 1
ATOM 913 C C . ASP A 1 113 ? 10.733 2.735 -13.269 1.00 94.06 113 ASP A C 1
ATOM 915 O O . ASP A 1 113 ? 11.476 3.159 -14.161 1.00 94.06 113 ASP A O 1
ATOM 919 N N . HIS A 1 114 ? 11.115 1.746 -12.455 1.00 94.50 114 HIS A N 1
ATOM 920 C CA . HIS A 1 114 ? 12.397 1.059 -12.615 1.00 94.50 114 HIS A CA 1
ATOM 921 C C . HIS A 1 114 ? 12.489 0.316 -13.953 1.00 94.50 114 HIS A C 1
ATOM 923 O O . HIS A 1 114 ? 13.517 0.414 -14.626 1.00 94.50 114 HIS A O 1
ATOM 929 N N . LYS A 1 115 ? 11.414 -0.358 -14.386 1.00 93.62 115 LYS A N 1
ATOM 930 C CA . LYS A 1 115 ? 11.344 -1.003 -15.705 1.00 93.62 115 LYS A CA 1
ATOM 931 C C . LYS A 1 115 ? 11.523 0.011 -16.834 1.00 93.62 115 LYS A C 1
ATOM 933 O O . LYS A 1 115 ? 12.355 -0.214 -17.706 1.00 93.62 115 LYS A O 1
ATOM 938 N N . LYS A 1 116 ? 10.841 1.163 -16.785 1.00 94.88 116 LYS A N 1
ATOM 939 C CA . LYS A 1 116 ? 11.055 2.257 -17.749 1.00 94.88 116 LYS A CA 1
ATOM 940 C C . LYS A 1 116 ? 12.535 2.628 -17.814 1.00 94.88 116 LYS A C 1
ATOM 942 O O . LYS A 1 116 ? 13.098 2.722 -18.901 1.00 94.88 116 LYS A O 1
ATOM 947 N N . LYS A 1 117 ? 13.185 2.803 -16.658 1.00 94.81 117 LYS A N 1
ATOM 948 C CA . LYS A 1 117 ? 14.602 3.167 -16.637 1.00 94.81 117 LYS A CA 1
ATOM 949 C C . LYS A 1 117 ? 15.498 2.086 -17.245 1.00 94.81 117 LYS A C 1
ATOM 951 O O . LYS A 1 117 ? 16.446 2.418 -17.954 1.00 94.81 117 LYS A O 1
ATOM 956 N N . ALA A 1 118 ? 15.196 0.815 -16.992 1.00 92.88 118 ALA A N 1
ATOM 957 C CA . ALA A 1 118 ? 15.901 -0.303 -17.607 1.00 92.88 118 ALA A CA 1
ATOM 958 C C . ALA A 1 118 ? 15.755 -0.288 -19.138 1.00 92.88 118 ALA A C 1
ATOM 960 O O . ALA A 1 118 ? 16.758 -0.415 -19.831 1.00 92.88 118 ALA A O 1
ATOM 961 N N . LEU A 1 119 ? 14.549 -0.036 -19.663 1.00 93.62 119 LEU A N 1
ATOM 962 C CA . LEU A 1 119 ? 14.304 0.086 -21.106 1.00 93.62 119 LEU A CA 1
ATOM 963 C C . LEU A 1 119 ? 15.109 1.241 -21.736 1.00 93.62 119 LEU A C 1
ATOM 965 O O . LEU A 1 119 ? 15.674 1.075 -22.817 1.00 93.62 119 LEU A O 1
ATOM 969 N N . GLU A 1 120 ? 15.221 2.391 -21.056 1.00 93.50 120 GLU A N 1
ATOM 970 C CA . GLU A 1 120 ? 16.053 3.519 -21.521 1.00 93.50 120 GLU A CA 1
ATOM 971 C C . GLU A 1 120 ? 17.527 3.128 -21.620 1.00 93.50 120 GLU A C 1
ATOM 973 O O . GLU A 1 120 ? 18.188 3.431 -22.613 1.00 93.50 120 GLU A O 1
ATOM 978 N N . ILE A 1 121 ? 18.043 2.456 -20.589 1.00 93.06 121 ILE A N 1
ATOM 979 C CA . ILE A 1 121 ? 19.438 2.013 -20.547 1.00 93.06 121 ILE A CA 1
ATOM 980 C C . ILE A 1 121 ? 19.689 0.967 -21.637 1.00 93.06 121 ILE A C 1
ATOM 982 O O . ILE A 1 121 ? 20.701 1.054 -22.326 1.00 93.06 121 ILE A O 1
ATOM 986 N N . SER A 1 122 ? 18.767 0.028 -21.853 1.00 90.25 122 SER A N 1
ATOM 987 C CA . SER A 1 122 ? 18.873 -0.961 -22.931 1.00 90.25 122 SER A CA 1
ATOM 988 C C . SER A 1 122 ? 18.966 -0.307 -24.310 1.00 90.25 122 SER A C 1
ATOM 990 O O . SER A 1 122 ? 19.836 -0.674 -25.098 1.00 90.25 122 SER A O 1
ATOM 992 N N . ALA A 1 123 ? 18.144 0.713 -24.583 1.00 89.56 123 ALA A N 1
ATOM 993 C CA . ALA A 1 123 ? 18.230 1.473 -25.831 1.00 89.56 123 ALA A CA 1
ATOM 994 C C . ALA A 1 123 ? 19.579 2.204 -25.972 1.00 89.56 123 ALA A C 1
ATOM 996 O O . ALA A 1 123 ? 20.182 2.205 -27.043 1.00 89.56 123 ALA A O 1
ATOM 997 N N . GLN A 1 124 ? 20.089 2.795 -24.887 1.00 90.94 124 GLN A N 1
ATOM 998 C CA . GLN A 1 124 ? 21.393 3.469 -24.887 1.00 90.94 124 GLN A CA 1
ATOM 999 C C . GLN A 1 124 ? 22.554 2.501 -25.134 1.00 90.94 124 GLN A C 1
ATOM 1001 O O . GLN A 1 124 ? 23.466 2.829 -25.888 1.00 90.94 124 GLN A O 1
ATOM 1006 N N . LEU A 1 125 ? 22.517 1.309 -24.532 1.00 89.56 125 LEU A N 1
ATOM 1007 C CA . LEU A 1 125 ? 23.506 0.257 -24.777 1.00 89.56 125 LEU A CA 1
ATOM 1008 C C . LEU A 1 125 ? 23.499 -0.190 -26.242 1.00 89.56 125 LEU A C 1
ATOM 1010 O O . LEU A 1 125 ? 24.563 -0.464 -26.796 1.00 89.56 125 LEU A O 1
ATOM 1014 N N . TRP A 1 126 ? 22.318 -0.216 -26.865 1.00 87.12 126 TRP A N 1
ATOM 1015 C CA . TRP A 1 126 ? 22.168 -0.568 -28.275 1.00 87.12 126 TRP A CA 1
ATOM 1016 C C . TRP A 1 126 ? 22.806 0.484 -29.181 1.00 87.12 126 TRP A C 1
ATOM 1018 O O . TRP A 1 126 ? 23.632 0.147 -30.021 1.00 87.12 126 TRP A O 1
ATOM 1028 N N . ILE A 1 127 ? 22.509 1.765 -28.939 1.00 87.88 127 ILE A N 1
ATOM 1029 C CA . ILE A 1 127 ? 23.125 2.896 -29.653 1.00 87.88 127 ILE A CA 1
ATOM 1030 C C . ILE A 1 127 ? 24.646 2.930 -29.446 1.00 87.88 127 ILE A C 1
ATOM 1032 O O . ILE A 1 127 ? 25.388 3.299 -30.349 1.00 87.88 127 ILE A O 1
ATOM 1036 N N . GLY A 1 128 ? 25.116 2.558 -28.255 1.00 88.12 128 GLY A N 1
ATOM 1037 C CA . GLY A 1 128 ? 26.536 2.516 -27.914 1.00 88.12 128 GLY A CA 1
ATOM 1038 C C . GLY A 1 128 ? 27.304 1.334 -28.507 1.00 88.12 128 GLY A C 1
ATOM 1039 O O . GLY A 1 128 ? 28.446 1.125 -28.099 1.00 88.12 128 GLY A O 1
ATOM 1040 N N . ASP A 1 129 ? 26.693 0.541 -29.398 1.00 84.19 129 ASP A N 1
ATOM 1041 C CA . ASP A 1 129 ? 27.306 -0.633 -30.030 1.00 84.19 129 ASP A CA 1
ATOM 1042 C C . ASP A 1 129 ? 27.888 -1.636 -29.016 1.00 84.19 129 ASP A C 1
ATOM 1044 O O . ASP A 1 129 ? 28.825 -2.385 -29.313 1.00 84.19 129 ASP A O 1
ATOM 1048 N N . TYR A 1 130 ? 27.313 -1.687 -27.804 1.00 82.94 130 TYR A N 1
ATOM 1049 C CA . TYR A 1 130 ? 27.830 -2.504 -26.700 1.00 82.94 130 TYR A CA 1
ATOM 1050 C C . TYR 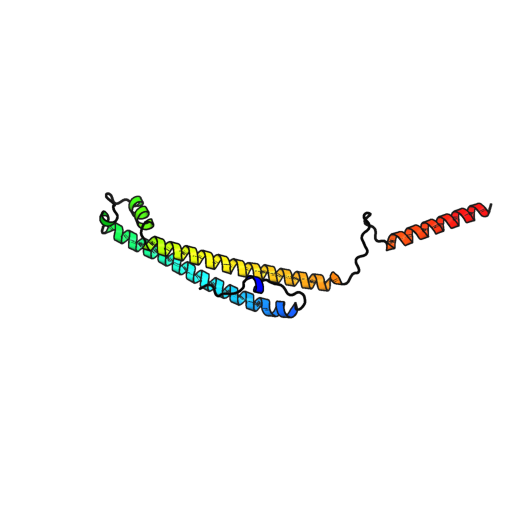A 1 130 ? 27.929 -3.990 -27.075 1.00 82.94 130 TYR A C 1
ATOM 1052 O O . TYR A 1 130 ? 28.835 -4.701 -26.632 1.00 82.94 130 TYR A O 1
ATOM 1060 N N . TRP A 1 131 ? 26.997 -4.457 -27.908 1.00 75.69 131 TRP A N 1
ATOM 1061 C CA . TRP A 1 131 ? 26.934 -5.834 -28.393 1.00 75.69 131 TRP A CA 1
ATOM 1062 C C . TRP A 1 131 ? 27.653 -6.054 -29.733 1.00 75.69 131 TRP A C 1
ATOM 1064 O O . TRP A 1 131 ? 27.846 -7.203 -30.125 1.00 75.69 131 TRP A O 1
ATOM 1074 N N . SER A 1 132 ? 28.082 -4.988 -30.414 1.00 77.00 132 SER A N 1
ATOM 1075 C CA . SER A 1 132 ? 28.646 -5.038 -31.771 1.00 77.00 132 SER A CA 1
ATOM 1076 C C . SER A 1 132 ? 30.171 -5.194 -31.791 1.00 77.00 132 SER A C 1
ATOM 1078 O O . SER A 1 132 ? 30.739 -5.567 -32.817 1.00 77.00 132 SER A O 1
ATOM 1080 N N . THR A 1 133 ? 30.873 -4.916 -30.685 1.00 71.25 133 THR A N 1
ATOM 1081 C CA . THR A 1 133 ? 32.343 -4.976 -30.655 1.00 71.25 133 THR A CA 1
ATOM 1082 C C . THR A 1 133 ? 32.859 -6.388 -30.336 1.00 71.25 133 THR A C 1
ATOM 1084 O O . THR A 1 133 ? 32.570 -6.916 -29.256 1.00 71.25 133 THR A O 1
ATOM 1087 N N . PRO A 1 134 ? 33.706 -7.002 -31.189 1.00 70.00 134 PRO A N 1
ATOM 1088 C CA . PRO A 1 134 ? 34.492 -8.167 -30.798 1.00 70.00 134 PRO A CA 1
ATOM 1089 C C . PRO A 1 134 ? 35.403 -7.771 -29.632 1.00 70.00 134 PRO A C 1
ATOM 1091 O O . PRO A 1 134 ? 36.331 -6.979 -29.796 1.00 70.00 134 PRO A O 1
ATOM 1094 N N . LYS A 1 135 ? 35.131 -8.285 -28.430 1.00 65.00 135 LYS A N 1
ATOM 1095 C CA . LYS A 1 135 ? 35.984 -8.034 -27.265 1.00 65.00 135 LYS A CA 1
ATOM 1096 C C . LYS A 1 135 ? 37.309 -8.763 -27.485 1.00 65.00 135 LYS A C 1
ATOM 1098 O O . LYS A 1 135 ? 37.366 -9.986 -27.353 1.00 65.00 135 LYS A O 1
ATOM 1103 N N . GLU A 1 136 ? 38.373 -8.039 -27.837 1.00 62.62 136 GLU A N 1
ATOM 1104 C CA . GLU A 1 136 ? 39.718 -8.614 -27.767 1.00 62.62 136 GLU A CA 1
ATOM 1105 C C . GLU A 1 136 ? 39.942 -9.124 -26.333 1.00 62.62 136 GLU A C 1
ATOM 1107 O O . GLU A 1 136 ? 39.610 -8.412 -25.380 1.00 62.62 136 GLU A O 1
ATOM 1112 N N . PRO A 1 137 ? 40.475 -10.346 -26.140 1.00 59.50 137 PRO A N 1
ATOM 1113 C CA . PRO A 1 137 ? 40.760 -10.840 -24.805 1.00 59.50 137 PRO A CA 1
ATOM 1114 C C . PRO A 1 137 ? 41.761 -9.892 -24.146 1.00 59.50 137 PRO A C 1
ATOM 1116 O O . PRO A 1 137 ? 42.913 -9.798 -24.579 1.00 59.50 137 PRO A O 1
ATOM 1119 N N . ILE A 1 138 ? 41.293 -9.192 -23.111 1.00 56.91 138 ILE A N 1
ATOM 1120 C CA . ILE A 1 138 ? 42.116 -8.346 -22.255 1.00 56.91 138 ILE A CA 1
ATOM 1121 C C . ILE A 1 138 ? 43.150 -9.273 -21.623 1.00 56.91 138 ILE A C 1
ATOM 1123 O O . ILE A 1 138 ? 42.825 -10.140 -20.812 1.00 56.91 138 ILE A O 1
ATOM 1127 N N . THR A 1 139 ? 44.401 -9.146 -22.040 1.00 58.12 139 THR A N 1
ATOM 1128 C CA . THR A 1 139 ? 45.510 -9.775 -21.331 1.00 58.12 139 THR A CA 1
ATOM 1129 C C . THR A 1 139 ? 45.707 -9.027 -20.005 1.00 58.12 139 THR A C 1
ATOM 1131 O O . THR A 1 139 ? 45.423 -7.834 -19.909 1.00 58.12 139 THR A O 1
ATOM 1134 N N . TRP A 1 140 ? 46.149 -9.728 -18.960 1.00 59.66 140 TRP A N 1
ATOM 1135 C CA . TRP A 1 140 ? 46.169 -9.257 -17.559 1.00 59.66 140 TRP A CA 1
ATOM 1136 C C . TRP A 1 140 ? 46.969 -7.956 -17.301 1.00 59.66 140 TRP A C 1
ATOM 1138 O O . TRP A 1 140 ? 46.855 -7.320 -16.264 1.00 59.66 140 TRP A O 1
ATOM 1148 N N . ASP A 1 141 ? 47.752 -7.538 -18.280 1.00 60.81 141 ASP A N 1
ATOM 1149 C CA . ASP A 1 141 ? 48.591 -6.346 -18.368 1.00 60.81 141 ASP A CA 1
ATOM 1150 C C . ASP A 1 141 ? 47.907 -5.145 -19.065 1.00 60.81 141 ASP A C 1
ATOM 1152 O O . ASP A 1 141 ? 48.554 -4.140 -19.351 1.00 60.81 141 ASP A O 1
ATOM 1156 N N . GLY A 1 142 ? 46.596 -5.219 -19.325 1.00 60.16 142 GLY A N 1
ATOM 1157 C CA . GLY A 1 142 ? 45.751 -4.060 -19.653 1.00 60.16 142 GLY A CA 1
ATOM 1158 C C . GLY A 1 142 ? 46.003 -3.408 -21.017 1.00 60.16 142 GLY A C 1
ATOM 1159 O O . GLY A 1 142 ? 45.426 -2.364 -21.308 1.00 60.16 142 GLY A O 1
ATOM 1160 N N . GLN A 1 143 ? 46.849 -4.002 -21.863 1.00 51.91 143 GLN A N 1
ATOM 1161 C CA . GLN A 1 143 ? 47.200 -3.463 -23.178 1.00 51.91 143 GLN A CA 1
ATOM 1162 C C . GLN A 1 143 ? 46.577 -4.296 -24.307 1.00 51.91 143 GLN A C 1
ATOM 1164 O O . GLN A 1 143 ? 46.824 -5.509 -24.346 1.00 51.91 143 GLN A O 1
ATOM 1169 N N . PRO A 1 144 ? 45.836 -3.678 -25.251 1.00 55.34 144 PRO A N 1
ATOM 1170 C CA . PRO A 1 144 ? 45.271 -4.384 -26.399 1.00 55.34 144 PRO A CA 1
ATOM 1171 C C . PRO A 1 144 ? 46.382 -5.033 -27.239 1.00 55.34 144 PRO A C 1
ATOM 1173 O O . PRO A 1 144 ? 47.479 -4.483 -27.393 1.00 55.34 144 PRO A O 1
ATOM 1176 N N . LYS A 1 145 ? 46.121 -6.232 -27.782 1.00 56.75 145 LYS A N 1
ATOM 1177 C CA . LYS A 1 145 ? 47.135 -7.033 -28.500 1.00 56.75 145 LYS A CA 1
ATOM 1178 C C . LYS A 1 145 ? 47.670 -6.313 -29.741 1.00 56.75 145 LYS A C 1
ATOM 1180 O O . LYS A 1 145 ? 48.817 -6.544 -30.129 1.00 56.75 145 LYS A O 1
ATOM 1185 N N . SER A 1 146 ? 46.865 -5.437 -30.337 1.00 56.22 146 SER A N 1
ATOM 1186 C CA . SER A 1 146 ? 47.223 -4.614 -31.495 1.00 56.22 146 SER A CA 1
ATOM 1187 C C . SER A 1 146 ? 48.396 -3.660 -31.227 1.00 56.22 146 SER A C 1
ATOM 1189 O O . SER A 1 146 ? 49.265 -3.524 -32.086 1.00 56.22 146 SER A O 1
ATOM 1191 N N . LEU A 1 147 ? 48.507 -3.084 -30.023 1.00 54.59 147 LEU A N 1
ATOM 1192 C CA . LEU A 1 147 ? 49.597 -2.162 -29.663 1.00 54.59 147 LEU A CA 1
ATOM 1193 C C . LEU A 1 147 ? 50.939 -2.873 -29.425 1.00 54.59 147 LEU A C 1
ATOM 1195 O O . LEU A 1 147 ? 52.002 -2.287 -29.632 1.00 54.59 147 LEU A O 1
ATOM 1199 N N . ARG A 1 148 ? 50.921 -4.158 -29.047 1.00 56.59 148 ARG A N 1
ATOM 1200 C CA . ARG A 1 148 ? 52.159 -4.929 -28.830 1.00 56.59 148 ARG A CA 1
ATOM 1201 C C . ARG A 1 148 ? 52.894 -5.280 -30.106 1.00 56.59 148 ARG A C 1
ATOM 1203 O O . ARG A 1 148 ? 54.121 -5.266 -30.093 1.00 56.59 148 ARG A O 1
ATOM 1210 N N . LYS A 1 149 ? 52.173 -5.613 -31.182 1.00 57.62 149 LYS A N 1
ATOM 1211 C CA . LYS A 1 149 ? 52.813 -5.986 -32.452 1.00 57.62 149 LYS A CA 1
ATOM 1212 C C . LYS A 1 149 ? 53.640 -4.825 -33.005 1.00 57.62 149 LYS A C 1
ATOM 1214 O O . LYS A 1 149 ? 54.808 -5.018 -33.310 1.00 57.62 149 LYS A O 1
ATOM 1219 N N . VAL A 1 150 ? 53.087 -3.611 -32.969 1.00 59.12 150 VAL A N 1
ATOM 1220 C CA . VAL A 1 150 ? 53.784 -2.388 -33.402 1.00 59.12 150 VAL A CA 1
ATOM 1221 C C . VAL A 1 150 ? 55.064 -2.151 -32.586 1.00 59.12 150 VAL A C 1
ATOM 1223 O O . VAL A 1 150 ? 56.125 -1.912 -33.154 1.00 59.12 150 VAL A O 1
ATOM 1226 N N . SER A 1 151 ? 55.009 -2.313 -31.257 1.00 58.09 151 SER A N 1
ATOM 1227 C CA . SER A 1 151 ? 56.189 -2.149 -30.394 1.00 58.09 151 SER A CA 1
ATOM 1228 C C . SER A 1 151 ? 57.273 -3.210 -30.617 1.00 58.09 151 SER A C 1
ATOM 1230 O O . SER A 1 151 ? 58.455 -2.912 -30.429 1.00 58.09 151 SER A O 1
ATOM 1232 N N . GLN A 1 152 ? 56.895 -4.447 -30.943 1.00 60.22 152 GLN A N 1
ATOM 1233 C CA . GLN A 1 152 ? 57.853 -5.521 -31.207 1.00 60.22 152 GLN A CA 1
ATOM 1234 C C . GLN A 1 152 ? 58.522 -5.333 -32.568 1.00 60.22 152 GLN A C 1
ATOM 1236 O O . GLN A 1 152 ? 59.746 -5.447 -32.650 1.00 60.22 152 GLN A O 1
ATOM 1241 N N . ASP A 1 153 ? 57.747 -4.950 -33.584 1.00 59.75 153 ASP A N 1
ATOM 1242 C CA . ASP A 1 153 ? 58.246 -4.685 -34.932 1.00 59.75 153 ASP A CA 1
ATOM 1243 C C . ASP A 1 153 ? 59.257 -3.522 -34.926 1.00 59.75 153 ASP A C 1
ATOM 1245 O O . ASP A 1 153 ? 60.372 -3.675 -35.438 1.00 59.75 153 ASP A O 1
ATOM 1249 N N . ASP A 1 154 ? 58.957 -2.426 -34.220 1.00 60.06 154 ASP A N 1
ATOM 1250 C CA . ASP A 1 154 ? 59.861 -1.279 -34.042 1.00 60.06 154 ASP A CA 1
ATOM 1251 C C . ASP A 1 154 ? 61.169 -1.637 -33.314 1.00 60.06 154 ASP A C 1
ATOM 1253 O O . ASP A 1 154 ? 62.246 -1.123 -33.644 1.00 60.06 154 ASP A O 1
ATOM 1257 N N . ALA A 1 155 ? 61.111 -2.541 -32.331 1.00 60.38 155 ALA A N 1
ATOM 1258 C CA . ALA A 1 155 ? 62.295 -3.013 -31.616 1.00 60.38 155 ALA A CA 1
ATOM 1259 C C . ALA A 1 155 ? 63.193 -3.879 -32.516 1.00 60.38 155 ALA A C 1
ATOM 1261 O O . ALA A 1 155 ? 64.418 -3.710 -32.522 1.00 60.38 155 ALA A O 1
ATOM 1262 N N . THR A 1 156 ? 62.598 -4.754 -33.335 1.00 65.56 156 THR A N 1
ATOM 1263 C CA . THR A 1 156 ? 63.339 -5.543 -34.330 1.00 65.56 156 THR A CA 1
ATOM 1264 C C . THR A 1 156 ? 63.933 -4.692 -35.450 1.00 65.56 156 THR A C 1
ATOM 1266 O O . THR A 1 156 ? 65.038 -4.989 -35.909 1.00 65.56 156 THR A O 1
ATOM 1269 N N . ILE A 1 157 ? 63.258 -3.618 -35.871 1.00 65.44 157 ILE A N 1
ATOM 1270 C CA . ILE A 1 157 ? 63.787 -2.674 -36.867 1.00 65.44 157 ILE A CA 1
ATOM 1271 C C . ILE A 1 157 ? 65.019 -1.956 -36.302 1.00 65.44 157 ILE A C 1
ATOM 1273 O O . ILE A 1 157 ? 66.080 -1.979 -36.928 1.00 65.44 157 ILE A O 1
ATOM 1277 N N . LYS A 1 158 ? 64.947 -1.437 -35.069 1.00 67.69 158 LYS A N 1
ATOM 1278 C CA . LYS A 1 158 ? 66.088 -0.777 -34.405 1.00 67.69 158 LYS A CA 1
ATOM 1279 C C . LYS A 1 158 ? 67.278 -1.712 -34.168 1.00 67.69 158 LYS A C 1
ATOM 1281 O O . LYS A 1 158 ? 68.424 -1.288 -34.318 1.00 67.69 158 LYS A O 1
ATOM 1286 N N . GLN A 1 159 ? 67.036 -2.982 -33.833 1.00 66.88 159 GLN A N 1
ATOM 1287 C CA . GLN A 1 159 ? 68.103 -3.986 -33.716 1.00 66.88 159 GLN A CA 1
ATOM 1288 C C . GLN A 1 159 ? 68.741 -4.332 -35.067 1.00 66.88 159 G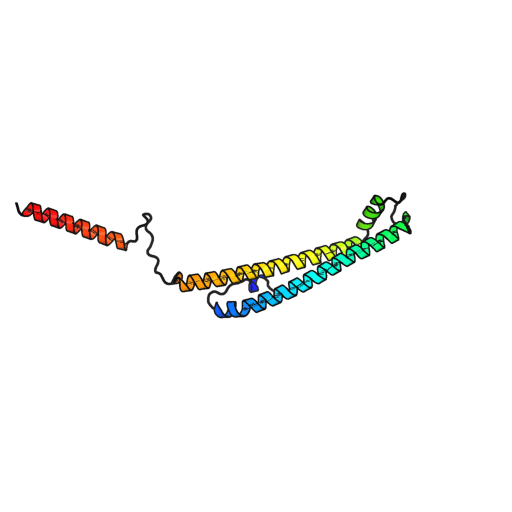LN A C 1
ATOM 1290 O O . GLN A 1 159 ? 69.956 -4.507 -35.152 1.00 66.88 159 GLN A O 1
ATOM 1295 N N . ARG A 1 160 ? 67.954 -4.403 -36.146 1.00 65.62 160 ARG A N 1
ATOM 1296 C CA . ARG A 1 160 ? 68.497 -4.606 -37.497 1.00 65.62 160 ARG A CA 1
ATOM 1297 C C . ARG A 1 160 ? 69.338 -3.414 -37.952 1.00 65.62 160 ARG A C 1
ATOM 1299 O O . ARG A 1 160 ? 70.418 -3.618 -38.504 1.00 65.62 160 ARG A O 1
ATOM 1306 N N . GLU A 1 161 ? 68.902 -2.190 -37.670 1.00 68.69 161 GLU A N 1
ATOM 1307 C CA . GLU A 1 161 ? 69.659 -0.974 -37.986 1.00 68.69 161 GLU A CA 1
ATOM 1308 C C . GLU A 1 161 ? 70.964 -0.860 -37.184 1.00 68.69 161 GLU A C 1
ATOM 1310 O O . GLU A 1 161 ? 71.995 -0.459 -37.732 1.00 68.69 161 GLU A O 1
ATOM 1315 N N . SER A 1 162 ? 70.966 -1.248 -35.904 1.00 66.75 162 SER A N 1
ATOM 1316 C CA . SER A 1 162 ? 72.176 -1.217 -35.072 1.00 66.75 162 SER A CA 1
ATOM 1317 C C . SER A 1 162 ? 73.215 -2.260 -35.508 1.00 66.75 162 SER A C 1
ATOM 1319 O O . SER A 1 162 ? 74.410 -1.953 -35.558 1.00 66.75 162 SER A O 1
ATOM 1321 N N . LEU A 1 163 ? 72.768 -3.449 -35.928 1.00 65.56 163 LEU A N 1
ATOM 1322 C CA . LEU A 1 163 ? 73.619 -4.499 -36.500 1.00 65.56 163 LEU A CA 1
ATOM 1323 C C . LEU A 1 163 ? 74.200 -4.106 -37.868 1.00 65.56 163 LEU A C 1
ATOM 1325 O O . LEU A 1 163 ? 75.367 -4.381 -38.149 1.00 65.56 163 LEU A O 1
ATOM 1329 N N . GLN A 1 164 ? 73.427 -3.417 -38.713 1.00 70.75 164 GLN A N 1
ATOM 1330 C CA . GLN A 1 164 ? 73.912 -2.918 -40.007 1.00 70.75 164 GLN A CA 1
ATOM 1331 C C . GLN A 1 164 ? 74.948 -1.792 -39.861 1.00 70.75 164 GLN A C 1
ATOM 1333 O O . GLN A 1 164 ? 75.870 -1.704 -40.673 1.00 70.75 164 GLN A O 1
ATOM 1338 N N . ARG A 1 165 ? 74.849 -0.965 -38.811 1.00 63.69 165 ARG A N 1
ATOM 1339 C CA . ARG A 1 165 ? 75.837 0.086 -38.501 1.00 63.69 165 ARG A CA 1
ATOM 1340 C C . ARG A 1 165 ? 77.165 -0.474 -37.987 1.00 63.69 165 ARG A C 1
ATOM 1342 O O . ARG A 1 165 ? 78.206 0.097 -38.293 1.00 63.69 165 ARG A O 1
ATOM 1349 N N . HIS A 1 166 ? 77.145 -1.592 -37.260 1.00 62.88 166 HIS A N 1
ATOM 1350 C CA . HIS A 1 166 ? 78.367 -2.267 -36.804 1.00 62.88 166 HIS A CA 1
ATOM 1351 C C . HIS A 1 166 ? 79.114 -3.007 -37.923 1.00 62.88 166 HIS A C 1
ATOM 1353 O O . HIS A 1 166 ? 80.322 -3.169 -37.836 1.00 62.88 166 HIS A O 1
ATOM 1359 N N . ARG A 1 167 ? 78.420 -3.420 -38.990 1.00 58.47 167 ARG A N 1
ATOM 1360 C CA . ARG A 1 167 ? 79.010 -4.115 -40.150 1.00 58.47 167 ARG A CA 1
ATOM 1361 C C . ARG A 1 167 ? 79.653 -3.196 -41.203 1.00 58.47 167 ARG A C 1
ATOM 1363 O O . ARG A 1 167 ? 80.186 -3.701 -42.183 1.00 58.47 167 ARG A O 1
ATOM 1370 N N . ARG A 1 168 ? 79.550 -1.870 -41.045 1.00 55.88 168 ARG A N 1
ATOM 1371 C CA . ARG A 1 168 ? 80.064 -0.849 -41.986 1.00 55.88 168 ARG A CA 1
ATOM 1372 C C . ARG A 1 168 ? 81.305 -0.092 -41.473 1.00 55.88 168 ARG A C 1
ATOM 1374 O O . ARG A 1 168 ? 81.676 0.911 -42.076 1.00 55.88 168 ARG A O 1
ATOM 1381 N N . LYS A 1 169 ? 81.918 -0.547 -40.378 1.00 48.16 169 LYS A N 1
ATOM 1382 C CA . LYS A 1 169 ? 83.256 -0.135 -39.925 1.00 48.16 169 LYS A CA 1
ATOM 1383 C C . LYS A 1 169 ? 84.226 -1.283 -40.151 1.00 48.16 169 LYS A C 1
ATOM 1385 O O . LYS A 1 169 ? 85.397 -0.975 -40.440 1.00 48.16 169 LYS A O 1
#